Protein AF-A0A1D6G321-F1 (afdb_monomer)

Secondary structure (DSSP, 8-state):
-------HHHHHHHH--TT--GGGEEEEE-TTT--EEEEEE--PPP---S------------------------PPPTTS-PPPPTT---------SS--SS-S---------S-HHHHHHTTSS-----

Organism: Zea mays (NCBI:txid4577)

Structure (mmCIF, N/CA/C/O backbone):
data_AF-A0A1D6G321-F1
#
_entry.id   AF-A0A1D6G321-F1
#
loop_
_atom_site.group_PDB
_atom_site.id
_atom_site.type_symbol
_atom_site.label_atom_id
_atom_site.label_alt_id
_atom_site.label_comp_id
_atom_site.label_asym_id
_atom_site.label_entity_id
_atom_site.label_seq_id
_atom_site.pdbx_PDB_ins_code
_atom_site.Cartn_x
_atom_site.Cartn_y
_atom_site.Cartn_z
_atom_site.occupancy
_atom_site.B_iso_or_equiv
_atom_site.auth_seq_id
_atom_site.auth_comp_id
_atom_site.auth_asym_id
_atom_site.auth_atom_id
_atom_site.pdbx_PDB_model_num
ATOM 1 N N . MET A 1 1 ? -2.437 8.836 -14.001 1.00 83.31 1 MET A N 1
ATOM 2 C CA . MET A 1 1 ? -2.057 8.827 -12.565 1.00 83.31 1 MET A CA 1
ATOM 3 C C . MET A 1 1 ? -2.303 7.428 -12.009 1.00 83.31 1 MET A C 1
ATOM 5 O O . MET A 1 1 ? -3.360 6.879 -12.287 1.00 83.31 1 MET A O 1
ATOM 9 N N . PHE A 1 2 ? -1.354 6.841 -11.273 1.00 92.88 2 PHE A N 1
ATOM 10 C CA . PHE A 1 2 ? -1.456 5.461 -10.770 1.00 92.88 2 PHE A CA 1
ATOM 11 C C . PHE A 1 2 ? -1.866 5.426 -9.296 1.00 92.88 2 PHE A C 1
ATOM 13 O O . PHE A 1 2 ? -1.463 6.285 -8.514 1.00 92.88 2 PHE A O 1
ATOM 20 N N . ARG A 1 3 ? -2.670 4.428 -8.916 1.00 92.75 3 ARG A N 1
ATOM 21 C CA . ARG A 1 3 ? -3.115 4.184 -7.536 1.00 92.75 3 ARG A CA 1
ATOM 22 C C . ARG A 1 3 ? -3.012 2.695 -7.231 1.00 92.75 3 ARG A C 1
ATOM 24 O O . ARG A 1 3 ? -3.325 1.874 -8.089 1.00 92.75 3 ARG A O 1
ATOM 31 N N . PHE A 1 4 ? -2.602 2.351 -6.013 1.00 93.00 4 PHE A N 1
ATOM 32 C CA . PHE A 1 4 ? -2.615 0.960 -5.566 1.00 93.00 4 PHE A CA 1
ATOM 33 C C . PHE A 1 4 ? -4.050 0.432 -5.522 1.00 93.00 4 PHE A C 1
ATOM 35 O O . PHE A 1 4 ? -4.933 1.073 -4.953 1.00 93.00 4 PHE A O 1
ATOM 42 N N . ASN A 1 5 ? -4.260 -0.744 -6.111 1.00 94.62 5 ASN A N 1
ATOM 43 C CA . ASN A 1 5 ? -5.538 -1.445 -6.120 1.00 94.62 5 ASN A CA 1
ATOM 44 C C . ASN A 1 5 ? -5.353 -2.828 -5.481 1.00 94.62 5 ASN A C 1
ATOM 46 O O . ASN A 1 5 ? -5.090 -3.814 -6.169 1.00 94.62 5 ASN A O 1
ATOM 50 N N . TYR A 1 6 ? -5.398 -2.880 -4.149 1.00 94.25 6 TYR A N 1
ATOM 51 C CA . TYR A 1 6 ? -5.224 -4.129 -3.409 1.00 94.25 6 TYR A CA 1
ATOM 52 C C . TYR A 1 6 ? -6.475 -5.003 -3.516 1.00 94.25 6 TYR A C 1
ATOM 54 O O . TYR A 1 6 ? -7.579 -4.558 -3.204 1.00 94.25 6 TYR A O 1
ATOM 62 N N . SER A 1 7 ? -6.306 -6.270 -3.900 1.00 95.88 7 SER A N 1
ATOM 63 C CA . SER A 1 7 ? -7.424 -7.214 -3.946 1.00 95.88 7 SER A CA 1
ATOM 64 C C . SER A 1 7 ? -7.851 -7.653 -2.534 1.00 95.88 7 SER A C 1
ATOM 66 O O . SER A 1 7 ? -7.016 -7.727 -1.625 1.00 95.88 7 SER A O 1
ATOM 68 N N . PRO A 1 8 ? -9.125 -8.036 -2.320 1.00 94.44 8 PRO A N 1
ATOM 69 C CA . PRO A 1 8 ? -9.576 -8.565 -1.029 1.00 94.44 8 PRO A CA 1
ATOM 70 C C . PRO A 1 8 ? -8.831 -9.833 -0.586 1.00 94.44 8 PRO A C 1
ATOM 72 O O . PRO A 1 8 ? -8.695 -10.096 0.608 1.00 94.44 8 PRO A O 1
ATOM 75 N N . ALA A 1 9 ? -8.358 -10.649 -1.532 1.00 95.38 9 ALA A N 1
ATOM 76 C CA . ALA A 1 9 ? -7.529 -11.815 -1.231 1.00 95.38 9 ALA A CA 1
ATOM 77 C C . ALA A 1 9 ? -6.146 -11.395 -0.711 1.00 95.38 9 ALA A C 1
ATOM 79 O O . ALA A 1 9 ? -5.728 -11.867 0.344 1.00 95.38 9 ALA A O 1
ATOM 80 N N . PHE A 1 10 ? -5.492 -10.444 -1.388 1.00 94.75 10 PHE A N 1
ATOM 81 C CA . PHE A 1 10 ? -4.199 -9.910 -0.967 1.00 94.75 10 PHE A CA 1
ATOM 82 C C . PHE A 1 10 ? -4.274 -9.254 0.415 1.00 94.75 10 PHE A C 1
ATOM 84 O O . PHE A 1 10 ? -3.442 -9.538 1.270 1.00 94.75 10 PHE A O 1
ATOM 91 N N . LEU A 1 11 ? -5.302 -8.437 0.676 1.00 94.00 11 LEU A N 1
ATOM 92 C CA . LEU A 1 11 ? -5.489 -7.808 1.989 1.00 94.00 11 LEU A CA 1
ATOM 93 C C . LEU A 1 11 ? -5.715 -8.842 3.096 1.00 94.00 11 LEU A C 1
ATOM 95 O O . LEU A 1 11 ? -5.177 -8.696 4.188 1.00 94.00 11 LEU A O 1
ATOM 99 N N . ARG A 1 12 ? -6.479 -9.910 2.836 1.00 92.06 12 ARG A N 1
ATOM 100 C CA . ARG A 1 12 ? -6.648 -10.992 3.818 1.00 92.06 12 ARG A CA 1
ATOM 101 C C . ARG A 1 12 ? -5.325 -11.683 4.129 1.00 92.06 12 ARG A C 1
ATOM 103 O O . ARG A 1 12 ? -5.060 -11.919 5.299 1.00 92.06 12 ARG A O 1
ATOM 110 N N . TRP A 1 13 ? -4.518 -11.962 3.111 1.00 92.75 13 TRP A N 1
ATOM 111 C CA . TRP A 1 13 ? -3.201 -12.571 3.275 1.00 92.75 13 TRP A CA 1
ATOM 112 C C . TRP A 1 13 ? -2.232 -11.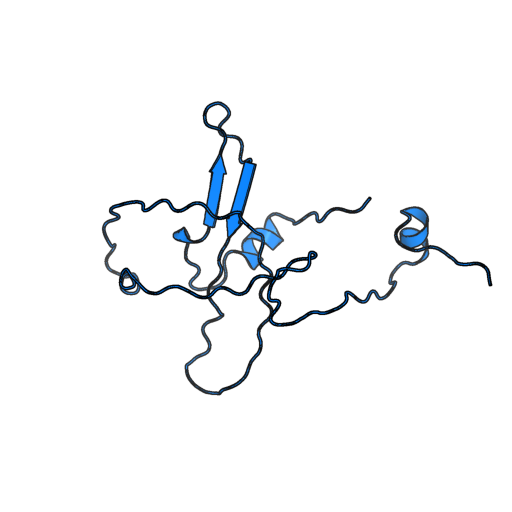657 4.043 1.00 92.75 13 TRP A C 1
ATOM 114 O O . TRP A 1 13 ? -1.667 -12.076 5.048 1.00 92.75 13 TRP A O 1
ATOM 124 N N . ALA A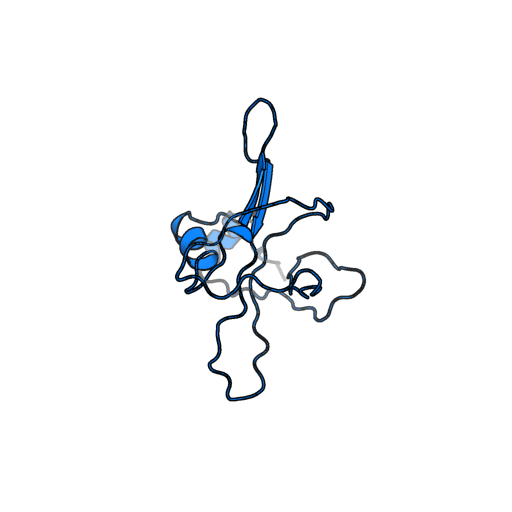 1 14 ? -2.104 -10.391 3.638 1.00 90.62 14 ALA A N 1
ATOM 125 C CA . ALA A 1 14 ? -1.154 -9.452 4.235 1.00 90.62 14 ALA A CA 1
ATOM 126 C C . ALA A 1 14 ? -1.507 -9.067 5.684 1.00 90.62 14 ALA A C 1
ATOM 128 O O . ALA A 1 14 ? -0.616 -8.863 6.503 1.00 90.62 14 ALA A O 1
ATOM 129 N N . LEU A 1 15 ? -2.801 -8.954 6.009 1.00 91.25 15 LEU A N 1
ATOM 130 C CA . LEU A 1 15 ? -3.263 -8.447 7.309 1.00 91.25 15 LEU A CA 1
ATOM 131 C C . LEU A 1 15 ? -3.528 -9.535 8.354 1.00 91.25 15 LEU A C 1
ATOM 133 O O . LEU A 1 15 ? -3.767 -9.207 9.518 1.00 91.25 15 LEU A O 1
ATOM 137 N N . LYS A 1 16 ? -3.548 -10.810 7.951 1.00 91.25 16 LYS A N 1
ATOM 138 C CA . LYS A 1 16 ? -3.893 -11.938 8.826 1.00 91.25 16 LYS A CA 1
ATOM 139 C C . LYS A 1 16 ? -2.857 -13.067 8.750 1.00 91.25 16 LYS A C 1
ATOM 141 O O . LYS A 1 16 ? -3.221 -14.187 8.386 1.00 91.25 16 LYS A O 1
ATOM 146 N N . PRO A 1 17 ? -1.580 -12.815 9.088 1.00 88.56 17 PRO A N 1
ATOM 147 C CA . PRO A 1 17 ? -0.651 -13.919 9.302 1.00 88.56 17 PRO A CA 1
ATOM 148 C C . PRO A 1 17 ? -1.069 -14.769 10.516 1.00 88.56 17 PRO A C 1
ATOM 150 O O . PRO A 1 17 ? -1.935 -14.355 11.299 1.00 88.56 17 PRO A O 1
ATOM 153 N N . PRO A 1 18 ? -0.448 -15.946 10.709 1.00 85.62 18 PRO A N 1
ATOM 154 C CA . PRO A 1 18 ? -0.620 -16.729 11.927 1.00 85.62 18 PRO A CA 1
ATOM 155 C C . PRO A 1 18 ? -0.406 -15.859 13.172 1.00 85.62 18 PRO A C 1
ATOM 157 O O . PRO A 1 18 ? 0.517 -15.046 13.216 1.00 85.62 18 PRO A O 1
ATOM 160 N N . SER A 1 19 ? -1.283 -16.004 14.165 1.00 82.81 19 SER A N 1
ATOM 161 C CA . SER A 1 19 ? -1.221 -15.252 15.429 1.00 82.81 19 SER A CA 1
ATOM 162 C C . SER A 1 19 ? -1.383 -13.726 15.300 1.00 82.81 19 SER A C 1
ATOM 164 O O . SER A 1 19 ? -0.887 -12.976 16.141 1.00 82.81 19 SER A O 1
ATOM 166 N N . PHE A 1 20 ? -2.092 -13.232 14.275 1.00 82.81 20 PHE A N 1
ATOM 167 C CA . PHE A 1 20 ? -2.430 -11.806 14.191 1.00 82.81 20 PHE A CA 1
ATOM 168 C C . PHE A 1 20 ? -3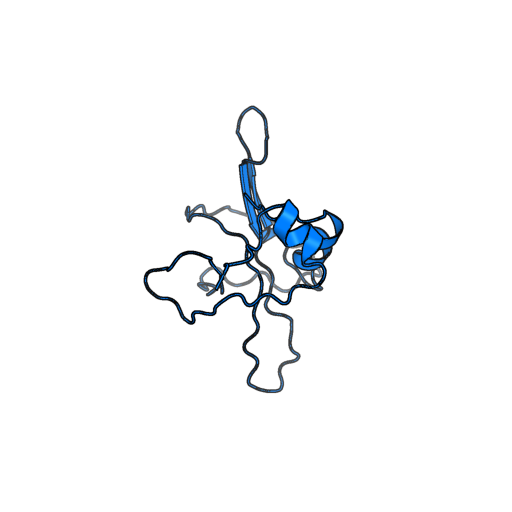.402 -11.370 15.300 1.00 82.81 20 PHE A C 1
ATOM 170 O O . PHE A 1 20 ? -4.305 -12.105 15.703 1.00 82.81 20 PHE A O 1
ATOM 177 N N . PHE A 1 21 ? -3.273 -10.119 15.742 1.00 85.12 21 PHE A N 1
ATOM 178 C CA . PHE A 1 21 ? -4.174 -9.522 16.726 1.00 85.12 21 PHE A CA 1
ATOM 179 C C . PHE A 1 21 ? -5.259 -8.705 16.023 1.00 85.12 21 PHE A C 1
ATOM 181 O O . PHE A 1 21 ? -4.979 -7.660 15.442 1.00 85.12 21 PHE A O 1
ATOM 188 N N . ARG A 1 22 ? -6.527 -9.130 16.114 1.00 85.69 22 ARG A N 1
ATOM 189 C CA . ARG A 1 22 ? -7.660 -8.386 15.522 1.00 85.69 22 ARG A CA 1
ATOM 190 C C . ARG A 1 22 ? -7.795 -6.965 16.080 1.00 85.69 22 ARG A C 1
ATOM 192 O O . ARG A 1 22 ? -8.209 -6.069 15.356 1.00 85.69 22 ARG A O 1
ATOM 199 N N . ALA A 1 23 ? -7.410 -6.758 17.340 1.00 87.94 23 ALA A N 1
ATOM 200 C CA . ALA A 1 23 ? -7.408 -5.443 17.981 1.00 87.94 23 ALA A CA 1
ATOM 201 C C . ALA A 1 23 ? -6.455 -4.436 17.306 1.00 87.94 23 ALA A C 1
ATOM 203 O O . ALA A 1 23 ? -6.623 -3.234 17.470 1.00 87.94 23 ALA A O 1
ATOM 204 N N . TRP A 1 24 ? -5.472 -4.905 16.528 1.00 88.94 24 TRP A N 1
ATOM 205 C CA . TRP A 1 24 ? -4.531 -4.047 15.801 1.00 88.94 24 TRP A CA 1
ATOM 206 C C . TRP A 1 24 ? -5.070 -3.578 14.443 1.00 88.94 24 TRP A C 1
ATOM 208 O O . TRP A 1 24 ? -4.379 -2.870 13.713 1.00 88.94 24 TRP A O 1
ATOM 218 N N . HIS A 1 25 ? -6.295 -3.965 14.081 1.00 92.38 25 HIS A N 1
ATOM 219 C CA . HIS A 1 25 ? -6.998 -3.465 12.902 1.00 92.38 25 HIS A CA 1
ATOM 220 C C . HIS A 1 25 ? -7.964 -2.363 13.336 1.00 92.38 25 HIS A C 1
ATOM 222 O O . HIS A 1 25 ? -9.034 -2.640 13.879 1.00 92.38 25 HIS A O 1
ATOM 228 N N . ILE A 1 26 ? -7.594 -1.106 13.092 1.00 92.88 26 ILE A N 1
ATOM 229 C CA . ILE A 1 26 ? -8.338 0.066 13.562 1.00 92.88 26 ILE A CA 1
ATOM 230 C C . ILE A 1 26 ? -8.897 0.797 12.344 1.00 92.88 26 ILE A C 1
ATOM 232 O O . ILE A 1 26 ? -8.159 1.275 11.484 1.00 92.88 26 ILE A O 1
ATOM 236 N N . GLY A 1 27 ? -10.224 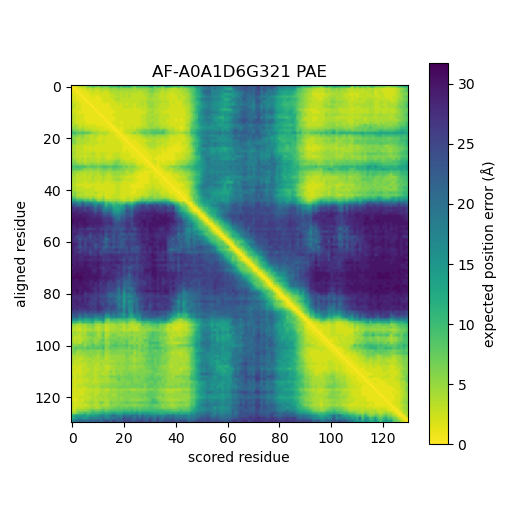0.877 12.272 1.00 94.12 27 GLY A N 1
ATOM 237 C CA . GLY A 1 27 ? -10.945 1.580 11.214 1.00 94.12 27 GLY A CA 1
ATOM 238 C C . GLY A 1 27 ? -11.776 2.729 11.771 1.00 94.12 27 GLY A C 1
ATOM 239 O O . GLY A 1 27 ? -12.540 2.536 12.715 1.00 94.12 27 GLY A O 1
ATOM 240 N N . VAL A 1 28 ? -11.679 3.902 11.148 1.00 95.25 28 VAL A N 1
ATOM 241 C CA . VAL A 1 28 ? -12.496 5.079 11.473 1.00 95.25 28 VAL A CA 1
ATOM 242 C C . VAL A 1 28 ? -13.688 5.125 10.525 1.00 95.25 28 VAL A C 1
ATOM 244 O O . VAL A 1 28 ? -13.517 5.065 9.304 1.00 95.25 28 VAL A O 1
ATOM 247 N N . ARG A 1 29 ? -14.902 5.229 11.074 1.00 96.56 29 ARG A N 1
ATOM 248 C CA . ARG A 1 29 ? -16.152 5.325 10.305 1.00 96.56 29 ARG A CA 1
ATOM 249 C C . ARG A 1 29 ? -16.846 6.659 10.554 1.00 96.56 29 ARG A C 1
ATOM 251 O O . ARG A 1 29 ? -16.848 7.148 11.679 1.00 96.56 29 ARG A O 1
ATOM 258 N N . ALA A 1 30 ? -17.481 7.210 9.523 1.00 96.50 30 ALA A N 1
ATOM 259 C CA . ALA A 1 30 ? -18.344 8.380 9.653 1.00 96.50 30 ALA A CA 1
ATOM 260 C C . ALA A 1 30 ? -19.527 8.082 10.596 1.00 96.50 30 ALA A C 1
ATOM 262 O O . ALA A 1 30 ? -20.102 6.991 10.551 1.00 96.50 30 ALA A O 1
ATOM 263 N N . LYS A 1 31 ? -19.891 9.044 11.456 1.00 94.00 31 LYS A N 1
ATOM 264 C CA . LYS A 1 31 ? -20.893 8.847 12.522 1.00 94.00 31 LYS A CA 1
ATOM 265 C C . LYS A 1 31 ? -22.264 8.454 11.967 1.00 94.00 31 LYS A C 1
ATOM 267 O O . LYS A 1 31 ? -22.854 7.488 12.456 1.00 94.00 31 LYS A O 1
ATOM 272 N N . GLU A 1 32 ? -22.713 9.181 10.949 1.00 95.12 32 GLU A N 1
ATOM 273 C CA . GLU A 1 32 ? -24.038 9.051 10.334 1.00 95.12 32 GLU A CA 1
ATOM 274 C C . GLU A 1 32 ? -24.065 7.934 9.287 1.00 95.12 32 GLU A C 1
ATOM 276 O O . GLU A 1 32 ? -24.732 6.925 9.481 1.00 95.12 32 GLU A O 1
ATOM 281 N N . SER A 1 33 ? -23.264 8.048 8.222 1.00 95.50 33 SER A N 1
ATOM 282 C CA . SER A 1 33 ? -23.286 7.092 7.100 1.00 95.50 33 SER A CA 1
ATOM 283 C C . SER A 1 33 ? -22.615 5.746 7.385 1.00 95.50 33 SER A C 1
ATOM 285 O O . SER A 1 33 ? -22.676 4.843 6.554 1.00 95.50 33 SER A O 1
ATOM 287 N N . LYS A 1 34 ? -21.896 5.614 8.510 1.00 94.44 34 LYS A N 1
ATOM 288 C CA . LYS A 1 34 ? -21.052 4.451 8.853 1.00 94.44 34 LYS A CA 1
ATOM 289 C C . LYS A 1 34 ? -19.994 4.093 7.798 1.00 94.44 34 LYS A C 1
ATOM 291 O O . LYS A 1 34 ? -19.350 3.050 7.910 1.00 94.44 34 LYS A O 1
ATOM 296 N N . LYS A 1 35 ? -19.745 4.956 6.808 1.00 96.31 35 LYS A N 1
ATOM 297 C CA . LYS A 1 35 ? -18.728 4.746 5.771 1.00 96.31 35 LYS A CA 1
ATOM 298 C C . LYS A 1 35 ? -17.329 4.727 6.390 1.00 96.31 35 LYS A C 1
ATOM 300 O O . LYS A 1 35 ? -17.007 5.597 7.196 1.00 96.31 35 LYS A O 1
ATOM 305 N N . LEU A 1 36 ? -16.496 3.759 6.007 1.00 94.06 36 LEU A N 1
ATOM 306 C CA . LEU A 1 36 ? -15.089 3.696 6.417 1.00 94.06 36 LEU A CA 1
ATOM 307 C C . LEU A 1 36 ? -14.296 4.814 5.724 1.00 94.06 36 LEU A C 1
ATOM 309 O O . LEU A 1 36 ? -14.288 4.891 4.496 1.00 94.06 36 LEU A O 1
ATOM 313 N N . VAL A 1 37 ? -13.645 5.670 6.512 1.00 95.44 37 VAL A N 1
ATOM 314 C CA . VAL A 1 37 ? -12.899 6.843 6.019 1.00 95.44 37 VAL A CA 1
ATOM 315 C C . VAL A 1 37 ? -11.389 6.719 6.213 1.00 95.44 37 VAL A C 1
ATOM 317 O O . VAL A 1 37 ? -10.632 7.292 5.436 1.00 95.44 37 VAL A O 1
ATOM 320 N N . ALA A 1 38 ? -10.940 5.944 7.202 1.00 92.62 38 ALA A N 1
ATOM 321 C CA . ALA A 1 38 ? -9.525 5.668 7.432 1.00 92.62 38 ALA A CA 1
ATOM 322 C C . ALA A 1 38 ? -9.330 4.272 8.029 1.00 92.62 38 ALA A C 1
ATOM 324 O O . ALA A 1 38 ? -10.230 3.734 8.678 1.00 92.62 38 ALA A O 1
ATOM 325 N N . PHE A 1 39 ? -8.151 3.692 7.810 1.00 94.44 39 PHE A N 1
ATOM 326 C CA . PHE A 1 39 ? -7.798 2.367 8.306 1.00 94.44 39 PHE A CA 1
ATOM 327 C C . PHE A 1 39 ? -6.283 2.241 8.514 1.00 94.44 39 PHE A C 1
ATOM 329 O O . PHE A 1 39 ? -5.537 2.447 7.558 1.00 94.44 39 PHE A O 1
ATOM 336 N N . ILE A 1 40 ? -5.865 1.847 9.724 1.00 93.00 40 ILE A N 1
ATOM 337 C CA . ILE A 1 40 ? -4.538 1.278 10.015 1.00 93.00 40 ILE A CA 1
ATOM 338 C C . ILE A 1 40 ? -4.692 -0.206 10.328 1.00 93.00 40 ILE A C 1
ATOM 340 O O . ILE A 1 40 ? -5.634 -0.642 10.994 1.00 93.00 40 ILE A O 1
ATOM 344 N N . SER A 1 41 ? -3.679 -0.968 9.947 1.00 91.56 41 SER A N 1
ATOM 345 C CA . SER A 1 41 ? -3.420 -2.289 10.500 1.00 91.56 41 SER A CA 1
ATOM 346 C C . SER A 1 41 ? -2.010 -2.384 11.078 1.00 91.56 41 SER A C 1
ATOM 348 O O . SER A 1 41 ? -1.052 -1.988 10.417 1.00 91.56 41 SER A O 1
ATOM 350 N N . GLY A 1 42 ? -1.884 -2.988 12.256 1.00 88.75 42 GLY A N 1
ATOM 351 C CA . GLY A 1 42 ? -0.633 -3.555 12.750 1.00 88.75 42 GLY A CA 1
ATOM 352 C C . GLY A 1 42 ? -0.582 -5.060 12.496 1.00 88.75 42 GLY A C 1
ATOM 353 O O . GLY A 1 42 ? -1.601 -5.751 12.571 1.00 88.75 42 GLY A O 1
ATOM 354 N N . VAL A 1 43 ? 0.613 -5.571 12.225 1.00 86.69 43 VAL A N 1
ATOM 355 C CA . VAL A 1 43 ? 0.889 -7.000 12.077 1.00 86.69 43 VAL A CA 1
ATOM 356 C C . VAL A 1 43 ? 2.051 -7.338 13.013 1.00 86.69 43 VAL A C 1
ATOM 358 O O . VAL A 1 43 ? 2.991 -6.547 13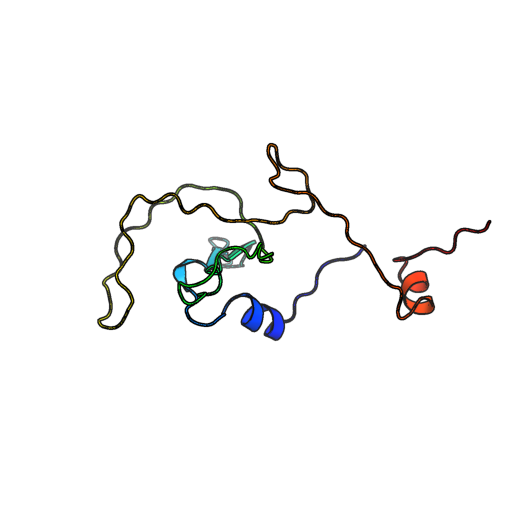.096 1.00 86.69 43 VAL A O 1
ATOM 361 N N . PRO A 1 44 ? 1.995 -8.441 13.786 1.00 81.88 44 PRO A N 1
ATOM 362 C CA . PRO A 1 44 ? 3.122 -8.804 14.631 1.00 81.88 44 PRO A CA 1
ATOM 363 C C . PRO A 1 44 ? 4.365 -9.076 13.773 1.00 81.88 44 PRO A C 1
ATOM 365 O O . PRO A 1 44 ? 4.243 -9.625 12.667 1.00 81.88 44 PRO A O 1
ATOM 368 N N . PRO A 1 45 ? 5.569 -8.736 14.270 1.00 72.94 45 PRO A N 1
ATOM 369 C CA . PRO A 1 45 ? 6.779 -9.266 13.669 1.00 72.94 45 PRO A CA 1
ATOM 370 C C . PRO A 1 45 ? 6.635 -10.786 13.656 1.00 72.94 45 PRO A C 1
ATOM 372 O O . PRO A 1 45 ? 6.198 -11.378 14.645 1.00 72.94 45 PRO A O 1
ATOM 375 N N . ALA A 1 46 ? 6.906 -11.400 12.503 1.00 65.31 46 ALA A N 1
ATOM 376 C CA . ALA A 1 46 ? 6.757 -12.839 12.351 1.00 65.31 46 ALA A CA 1
ATOM 377 C C . ALA A 1 46 ? 7.473 -13.530 13.515 1.00 65.31 46 ALA A C 1
ATOM 379 O O . ALA A 1 46 ? 8.636 -13.216 13.774 1.00 65.31 46 ALA A O 1
ATOM 380 N N . SER A 1 47 ? 6.759 -14.420 14.208 1.00 50.09 47 SER A N 1
ATOM 381 C CA . SER A 1 47 ? 7.275 -15.230 15.306 1.00 50.09 47 SER A CA 1
ATOM 382 C C . SER A 1 47 ? 8.458 -16.045 14.793 1.00 50.09 47 SER A C 1
ATOM 384 O O . SER A 1 47 ? 8.293 -17.142 14.263 1.00 50.09 47 SER A O 1
ATOM 386 N N . ALA A 1 48 ? 9.657 -15.481 14.876 1.00 39.62 48 ALA A N 1
ATOM 387 C CA . ALA A 1 48 ? 10.855 -16.282 14.822 1.00 39.62 48 ALA A CA 1
ATOM 388 C C . ALA A 1 48 ? 10.837 -17.132 16.102 1.00 39.62 48 ALA A C 1
ATOM 390 O O . ALA A 1 48 ? 10.622 -16.563 17.179 1.00 39.62 48 ALA A O 1
ATOM 391 N N . PRO A 1 49 ? 11.022 -18.463 16.035 1.00 35.88 49 PRO A N 1
ATOM 392 C CA . PRO A 1 49 ? 11.477 -19.181 17.217 1.00 35.88 49 PRO A CA 1
ATOM 393 C C . PRO A 1 49 ? 12.717 -18.443 17.734 1.00 35.88 49 PRO A C 1
ATOM 395 O O . PRO A 1 49 ? 13.535 -17.982 16.937 1.00 35.88 49 PRO A O 1
ATOM 398 N N . ALA A 1 50 ? 12.797 -18.243 19.049 1.00 37.53 50 ALA A N 1
ATOM 399 C CA . ALA A 1 50 ? 13.858 -17.494 19.707 1.00 37.53 50 ALA A CA 1
ATOM 400 C C . ALA A 1 50 ? 15.204 -18.216 19.561 1.00 37.53 50 ALA A C 1
ATOM 402 O O . ALA A 1 50 ? 15.698 -18.843 20.490 1.00 37.53 50 ALA A O 1
ATOM 403 N N . THR A 1 51 ? 15.797 -18.191 18.374 1.00 32.78 51 THR A N 1
ATOM 404 C CA . THR A 1 51 ? 17.189 -18.548 18.149 1.00 32.78 51 THR A CA 1
ATOM 405 C C . THR A 1 51 ? 17.622 -17.936 16.824 1.00 32.78 51 THR A C 1
ATOM 407 O O . THR A 1 51 ? 17.019 -18.178 15.785 1.00 32.78 51 THR A O 1
ATOM 410 N N . THR A 1 52 ? 18.703 -17.168 16.894 1.00 29.77 52 THR A N 1
ATOM 411 C CA . THR A 1 52 ? 19.450 -16.506 15.814 1.00 29.77 52 THR A CA 1
ATOM 412 C C . THR A 1 52 ? 19.048 -15.065 15.472 1.00 29.77 52 THR A C 1
ATOM 414 O O . THR A 1 52 ? 18.028 -14.744 14.871 1.00 29.77 52 THR A O 1
ATOM 417 N N . SER A 1 53 ? 19.948 -14.203 15.947 1.00 42.59 53 SER A N 1
ATOM 418 C CA . SER A 1 53 ? 20.198 -12.808 15.614 1.00 42.59 53 SER A CA 1
ATOM 419 C C . SER A 1 53 ? 20.145 -12.517 14.108 1.00 42.59 53 SER A C 1
ATOM 421 O O . SER A 1 53 ? 20.571 -13.322 13.285 1.00 42.59 53 SER A O 1
ATOM 423 N N . SER A 1 54 ? 19.718 -11.295 13.788 1.00 49.28 54 SER A N 1
ATOM 424 C CA . SER A 1 54 ? 19.742 -10.643 12.473 1.00 49.28 54 SER A CA 1
ATOM 425 C C . SER A 1 54 ? 18.711 -11.129 11.446 1.00 49.28 54 SER A C 1
ATOM 427 O O . SER A 1 54 ? 18.920 -12.047 10.664 1.00 49.28 54 SER A O 1
ATOM 429 N N . ALA A 1 55 ? 17.596 -10.406 11.370 1.00 38.62 55 ALA A N 1
ATOM 430 C CA . ALA A 1 55 ? 16.904 -10.221 10.102 1.00 38.62 55 ALA A CA 1
ATOM 431 C C . ALA A 1 55 ? 16.124 -8.907 10.146 1.00 38.62 55 ALA A C 1
ATOM 433 O O . ALA A 1 55 ? 15.040 -8.823 10.723 1.00 38.62 55 ALA A O 1
ATOM 434 N N . CYS A 1 56 ? 16.699 -7.884 9.517 1.00 35.75 56 CYS A N 1
ATOM 435 C CA . CYS A 1 56 ? 15.961 -6.737 9.009 1.00 35.75 56 CYS A CA 1
ATOM 436 C C . CYS A 1 56 ? 14.751 -7.276 8.219 1.00 35.75 56 CYS A C 1
ATOM 438 O O . CYS A 1 56 ? 14.932 -8.010 7.248 1.00 35.75 56 CYS A O 1
ATOM 440 N N . ARG A 1 57 ? 13.522 -7.019 8.682 1.00 39.88 57 ARG A N 1
ATOM 441 C CA . ARG A 1 57 ? 12.295 -7.506 8.033 1.00 39.88 57 ARG A CA 1
ATOM 442 C C . ARG A 1 57 ? 11.413 -6.324 7.661 1.00 39.88 57 ARG A C 1
ATOM 444 O O . ARG A 1 57 ? 10.754 -5.735 8.513 1.00 39.88 57 ARG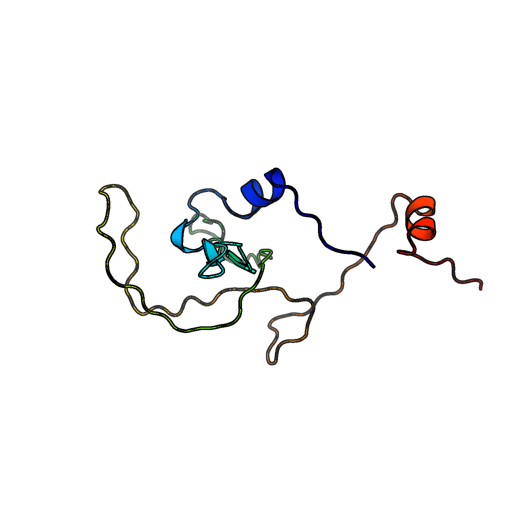 A O 1
ATOM 451 N N . ASP A 1 58 ? 11.391 -6.019 6.369 1.00 37.38 58 ASP A N 1
ATOM 452 C CA . ASP A 1 58 ? 10.458 -5.081 5.756 1.00 37.38 58 ASP A CA 1
ATOM 453 C C . ASP A 1 58 ? 9.017 -5.608 5.879 1.00 37.38 58 ASP A C 1
ATOM 455 O O . ASP A 1 58 ? 8.629 -6.560 5.200 1.00 37.38 58 ASP A O 1
ATOM 459 N N . GLN A 1 59 ? 8.202 -4.994 6.744 1.00 42.31 59 GLN A N 1
ATOM 460 C CA . GLN A 1 59 ? 6.747 -5.184 6.752 1.00 42.31 59 GLN A CA 1
ATOM 461 C C . GLN A 1 59 ? 6.031 -3.934 6.226 1.00 42.31 59 GLN A C 1
ATOM 463 O O . GLN A 1 59 ? 6.116 -2.847 6.789 1.00 42.31 59 GLN A O 1
ATOM 468 N N . LEU A 1 60 ? 5.277 -4.138 5.144 1.00 38.88 60 LEU A N 1
ATOM 469 C CA . LEU A 1 60 ? 4.367 -3.189 4.506 1.00 38.88 60 LEU A CA 1
ATOM 470 C C . LEU A 1 60 ? 3.324 -2.663 5.513 1.00 38.88 60 LEU A C 1
ATOM 472 O O . LEU A 1 60 ? 2.438 -3.411 5.922 1.00 38.88 60 LEU A O 1
ATOM 476 N N . SER A 1 61 ? 3.387 -1.376 5.872 1.00 43.81 61 SER A N 1
ATOM 477 C CA . SER A 1 61 ? 2.434 -0.752 6.806 1.00 43.81 61 SER A CA 1
ATOM 478 C C . SER A 1 61 ? 1.618 0.377 6.160 1.00 43.81 61 SER A C 1
ATOM 480 O O . SER A 1 61 ? 2.152 1.395 5.712 1.00 43.81 61 SER A O 1
ATOM 482 N N . LEU A 1 62 ? 0.292 0.194 6.119 1.00 34.38 62 LEU A N 1
ATOM 483 C CA . LEU A 1 62 ? -0.701 1.221 5.780 1.00 34.38 62 LEU A CA 1
ATOM 484 C C . LEU A 1 62 ? -1.030 2.053 7.039 1.00 34.38 62 LEU A C 1
ATOM 486 O O . LEU A 1 62 ? -1.223 1.505 8.119 1.00 34.38 62 LEU A O 1
ATOM 490 N N . ARG A 1 63 ? -1.048 3.389 6.899 1.00 36.09 63 ARG A N 1
ATOM 491 C CA . ARG A 1 63 ? -1.016 4.378 8.004 1.00 36.09 63 ARG A CA 1
ATOM 492 C C . ARG A 1 63 ? -2.249 4.416 8.930 1.00 36.09 63 ARG A C 1
ATOM 494 O O . ARG A 1 63 ? -3.353 4.159 8.478 1.00 36.09 63 ARG A O 1
ATOM 501 N N . PRO A 1 64 ? -2.083 5.115 10.072 1.00 45.44 64 PRO A N 1
ATOM 502 C CA . PRO A 1 64 ? -2.817 6.338 10.417 1.00 45.44 64 PRO A CA 1
ATOM 503 C C . PRO A 1 64 ? -2.195 7.522 11.205 1.00 45.44 64 PRO A C 1
ATOM 505 O O . PRO A 1 64 ? -1.082 7.449 11.746 1.00 45.44 64 PRO A O 1
ATOM 508 N N . GLN A 1 65 ? -2.896 8.650 11.169 1.00 34.69 65 GLN A N 1
ATOM 509 C CA . GLN A 1 65 ? -2.609 9.774 12.051 1.00 34.69 65 GLN A CA 1
ATOM 510 C C . GLN A 1 65 ? -2.834 9.379 13.511 1.00 34.69 65 GLN A C 1
ATOM 512 O O . GLN A 1 65 ? -3.733 8.595 13.816 1.00 34.69 65 GLN A O 1
ATOM 517 N N . GLU A 1 66 ? -2.014 9.948 14.384 1.00 34.12 66 GLU A N 1
ATOM 518 C CA . GLU A 1 66 ? -2.131 9.828 15.830 1.00 34.12 66 GLU A CA 1
ATOM 519 C C . GLU A 1 66 ? -3.440 10.446 16.337 1.00 34.12 66 GLU A C 1
ATOM 521 O O . GLU A 1 66 ? -3.811 11.553 15.950 1.00 34.12 66 GLU A O 1
ATOM 526 N N . ALA A 1 67 ? -4.113 9.733 17.238 1.00 33.84 67 ALA A N 1
ATOM 527 C CA . ALA A 1 67 ? -5.012 10.306 18.231 1.00 33.84 67 ALA A CA 1
ATOM 528 C C . ALA A 1 67 ? -4.976 9.403 19.481 1.00 33.84 67 ALA A C 1
ATOM 530 O O . ALA A 1 67 ? -5.150 8.187 19.346 1.00 33.84 67 ALA A O 1
ATOM 531 N N . PRO A 1 68 ? -4.740 9.949 20.687 1.00 39.50 68 PRO A N 1
ATOM 532 C CA . PRO A 1 68 ? -4.703 9.171 21.916 1.00 39.50 68 PRO A CA 1
ATOM 533 C C . PRO A 1 68 ? -6.135 8.929 22.400 1.00 39.50 68 PRO A C 1
ATOM 535 O O . PRO A 1 68 ? -6.822 9.864 22.799 1.00 39.50 68 PRO A O 1
ATOM 538 N N . ILE A 1 69 ? -6.611 7.683 22.363 1.00 35.47 69 ILE A N 1
ATOM 539 C CA . ILE A 1 69 ? -7.883 7.310 22.998 1.00 35.47 69 ILE A CA 1
ATOM 540 C C . ILE A 1 69 ? -7.687 5.973 23.713 1.00 35.47 69 ILE A C 1
ATOM 542 O O . ILE A 1 69 ? -7.593 4.918 23.087 1.00 35.47 69 ILE A O 1
ATOM 546 N N . GLN A 1 70 ? -7.608 6.031 25.043 1.00 31.56 70 GLN A N 1
ATOM 547 C CA . GLN A 1 70 ? -7.690 4.864 25.917 1.00 31.56 70 GLN A CA 1
ATOM 548 C C . GLN A 1 70 ? -9.119 4.299 25.855 1.00 31.56 70 GLN A C 1
ATOM 550 O O . GLN A 1 70 ? -10.081 5.030 26.080 1.00 31.56 70 GLN A O 1
ATOM 555 N N . ALA A 1 71 ? -9.270 3.007 25.552 1.00 33.78 71 ALA A N 1
ATOM 556 C CA . ALA A 1 71 ? -10.550 2.298 25.624 1.00 33.78 71 ALA A CA 1
ATOM 557 C C . ALA A 1 71 ? -10.511 1.279 26.781 1.00 33.78 71 ALA A C 1
ATOM 559 O O . ALA A 1 71 ? -9.564 0.490 26.841 1.00 33.78 71 ALA A O 1
ATOM 560 N N . PRO A 1 72 ? -11.497 1.268 27.700 1.00 36.75 72 PRO A N 1
ATOM 561 C CA . PRO A 1 72 ? -11.490 0.377 28.853 1.00 36.75 72 PRO A CA 1
ATOM 562 C C . PRO A 1 72 ? -12.162 -0.975 28.562 1.00 36.75 72 PRO A C 1
ATOM 564 O O . PRO A 1 72 ? -13.175 -1.052 27.872 1.00 36.75 72 PRO A O 1
ATOM 567 N N . GLY A 1 73 ? -11.611 -2.025 29.182 1.00 41.62 73 GLY A N 1
ATOM 568 C CA . GLY A 1 73 ? -12.320 -3.242 29.592 1.00 41.62 73 GLY A CA 1
ATOM 569 C C . GLY A 1 73 ? -12.740 -4.216 28.489 1.00 41.62 73 GLY A C 1
ATOM 570 O O . GLY A 1 73 ? -13.839 -4.129 27.949 1.00 41.62 73 GLY A O 1
ATOM 571 N N . THR A 1 74 ? -11.940 -5.256 28.233 1.00 36.97 74 THR A N 1
ATOM 572 C CA . THR A 1 74 ? -12.456 -6.482 27.598 1.00 36.97 74 THR A CA 1
ATOM 573 C C . THR A 1 74 ? -11.957 -7.716 28.345 1.00 36.97 74 THR A C 1
ATOM 575 O O . THR A 1 74 ? -10.761 -7.922 28.525 1.00 36.97 74 THR A O 1
ATOM 578 N N . ARG A 1 75 ? -12.926 -8.502 28.822 1.00 34.03 75 ARG A N 1
ATOM 579 C CA . ARG A 1 75 ? -12.808 -9.731 29.618 1.00 34.03 75 ARG A CA 1
ATOM 580 C C . ARG A 1 75 ? -12.105 -10.830 28.806 1.00 34.03 75 ARG A C 1
ATOM 582 O O . ARG A 1 75 ? -12.490 -11.092 27.670 1.00 34.03 75 ARG A O 1
ATOM 589 N N . ALA A 1 76 ? -11.074 -11.448 29.382 1.00 37.47 76 ALA A N 1
ATOM 590 C CA . ALA A 1 76 ? -10.253 -12.468 28.728 1.00 37.47 76 ALA A CA 1
ATOM 591 C C . ALA A 1 76 ? -10.995 -13.814 28.582 1.00 37.47 76 ALA A C 1
ATOM 593 O O . ALA A 1 76 ? -11.605 -14.298 29.534 1.00 37.47 76 ALA A O 1
ATOM 594 N N . HIS A 1 77 ? -10.914 -14.421 27.393 1.00 34.75 77 HIS A N 1
ATOM 595 C CA . HIS A 1 77 ? -11.286 -15.818 27.141 1.00 34.75 77 HIS A CA 1
ATOM 596 C C . HIS A 1 77 ? -10.150 -16.763 27.591 1.00 34.75 77 HIS A C 1
ATOM 598 O O . HIS A 1 77 ? -8.980 -16.436 27.361 1.00 34.75 77 HIS A O 1
ATOM 604 N N . PRO A 1 78 ? -10.451 -17.939 28.176 1.00 37.91 78 PRO A N 1
ATOM 605 C CA . PRO A 1 78 ? -9.432 -18.889 28.612 1.00 37.91 78 PRO A CA 1
ATOM 606 C C . PRO A 1 78 ? -8.894 -19.644 27.388 1.00 37.91 78 PRO A C 1
ATOM 608 O O . PRO A 1 78 ? -9.619 -20.399 26.746 1.00 37.91 78 PRO A O 1
ATOM 611 N N . GLY A 1 79 ? -7.641 -19.378 27.018 1.00 43.75 79 GLY A N 1
ATOM 612 C CA . GLY A 1 79 ? -6.971 -19.953 25.841 1.00 43.75 79 GLY A CA 1
ATOM 613 C C . GLY A 1 79 ? -6.174 -18.940 25.011 1.00 43.75 79 GLY A C 1
ATOM 614 O O . GLY A 1 79 ? -5.433 -19.325 24.111 1.00 43.75 79 GLY A O 1
ATOM 615 N N . GLY A 1 80 ? -6.299 -17.643 25.306 1.00 38.06 80 GLY A N 1
ATOM 616 C CA . GLY A 1 80 ? -5.461 -16.602 24.714 1.00 38.06 80 GLY A CA 1
ATOM 617 C C . GLY A 1 80 ? -4.142 -16.433 25.468 1.00 38.06 80 GLY A C 1
ATOM 618 O O . GLY A 1 80 ? -4.121 -16.475 26.696 1.00 38.06 80 GLY A O 1
ATOM 619 N N . HIS A 1 81 ? -3.056 -16.197 24.727 1.00 49.22 81 HIS A N 1
ATOM 620 C CA . HIS A 1 81 ? -1.814 -15.606 25.242 1.00 49.22 81 HIS A CA 1
ATOM 621 C C . HIS A 1 81 ? -2.135 -14.491 26.264 1.00 49.22 81 HIS A C 1
ATOM 623 O O . HIS A 1 81 ? -3.086 -13.736 26.024 1.00 49.22 81 HIS A O 1
ATOM 629 N N . PRO A 1 82 ? -1.380 -14.359 27.373 1.00 44.41 82 PRO A N 1
ATOM 630 C CA . PRO A 1 82 ? -1.700 -13.404 28.431 1.00 44.41 82 PRO A CA 1
ATOM 631 C C . PRO A 1 82 ? -1.897 -11.985 27.872 1.00 44.41 82 PRO A C 1
ATOM 633 O O . PRO A 1 82 ? -1.144 -11.570 26.979 1.00 44.41 82 PRO A O 1
ATOM 636 N N . PRO A 1 83 ? -2.898 -11.227 28.367 1.00 47.72 83 PRO A N 1
ATOM 637 C CA . PRO A 1 83 ? -3.018 -9.816 28.036 1.00 47.72 83 PRO A CA 1
ATOM 638 C C . PRO A 1 83 ? -1.721 -9.109 28.445 1.00 47.72 83 PRO A C 1
ATOM 640 O O . PRO A 1 83 ? -1.253 -9.245 29.574 1.00 47.72 83 PRO A O 1
ATOM 643 N N . ARG A 1 84 ? -1.109 -8.411 27.484 1.00 53.75 84 ARG A N 1
ATOM 644 C CA . ARG A 1 84 ? 0.167 -7.713 27.679 1.00 53.75 84 ARG A CA 1
ATOM 645 C C . ARG A 1 84 ? 0.036 -6.598 28.725 1.00 53.75 84 ARG A C 1
ATOM 647 O O . ARG A 1 84 ? -1.031 -5.981 28.801 1.00 53.75 84 ARG A O 1
ATOM 654 N N . PRO A 1 85 ? 1.100 -6.329 29.503 1.00 43.28 85 PRO A N 1
ATOM 655 C CA . PRO A 1 85 ? 1.070 -5.327 30.556 1.00 43.28 85 PRO A CA 1
ATOM 656 C C . PRO A 1 85 ? 0.786 -3.927 29.979 1.00 43.28 85 PRO A C 1
ATOM 658 O O . PRO A 1 85 ? 1.336 -3.559 28.936 1.00 43.28 85 PRO A O 1
ATOM 661 N N . PRO A 1 86 ? -0.080 -3.133 30.630 1.00 38.16 86 PRO A N 1
ATOM 662 C CA . PRO A 1 86 ? -0.343 -1.758 30.227 1.00 38.16 86 PRO A CA 1
ATOM 663 C C . PRO A 1 86 ? 0.896 -0.898 30.511 1.00 38.16 86 PRO A C 1
ATOM 665 O O . PRO A 1 86 ? 1.254 -0.702 31.667 1.00 38.16 86 PRO A O 1
ATOM 668 N N . GLY A 1 87 ? 1.555 -0.389 29.465 1.00 42.75 87 GLY A N 1
ATOM 669 C CA . GLY A 1 87 ? 2.661 0.570 29.616 1.00 42.75 87 GLY A CA 1
ATOM 670 C C . GLY A 1 87 ? 3.849 0.398 28.669 1.00 42.75 87 GLY A C 1
ATOM 671 O O . GLY A 1 87 ? 4.675 1.301 28.584 1.00 42.75 87 GLY A O 1
ATOM 672 N N . GLU A 1 88 ? 3.948 -0.701 27.918 1.00 44.12 88 GLU A N 1
ATOM 673 C CA . GLU A 1 88 ? 5.018 -0.850 26.923 1.00 44.12 88 GLU A CA 1
ATOM 674 C C . GLU A 1 88 ? 4.702 -0.048 25.651 1.00 44.12 88 GLU A C 1
ATOM 676 O O . GLU A 1 88 ? 3.759 -0.346 24.913 1.00 44.12 88 GLU A O 1
ATOM 681 N N . HIS A 1 89 ? 5.511 0.980 25.381 1.00 47.69 89 HIS A N 1
ATOM 682 C CA . HIS A 1 89 ? 5.497 1.720 24.121 1.00 47.69 89 HIS A CA 1
ATOM 683 C C . HIS A 1 89 ? 5.996 0.782 23.010 1.00 47.69 89 HIS A C 1
ATOM 685 O O . HIS A 1 89 ? 7.196 0.589 22.823 1.00 47.69 89 HIS A O 1
ATOM 691 N N . LEU A 1 90 ? 5.074 0.141 22.291 1.00 53.97 90 LEU A N 1
ATOM 692 C CA . LEU A 1 90 ? 5.435 -0.715 21.164 1.00 53.97 90 LEU A CA 1
ATOM 693 C C . LEU A 1 90 ? 5.999 0.154 20.033 1.00 53.97 90 LEU A C 1
ATOM 695 O O . LEU A 1 90 ? 5.256 0.858 19.349 1.00 53.97 90 LEU A O 1
ATOM 699 N N . ALA A 1 91 ? 7.313 0.086 19.818 1.00 63.62 91 ALA A N 1
ATOM 700 C CA . ALA A 1 91 ? 7.947 0.662 18.641 1.00 63.62 91 ALA A CA 1
ATOM 701 C C . ALA A 1 91 ? 7.518 -0.135 17.396 1.00 63.62 91 ALA A C 1
ATOM 703 O O . ALA A 1 91 ? 7.805 -1.326 17.270 1.00 63.62 91 ALA A O 1
ATOM 704 N N . GLY A 1 92 ? 6.791 0.515 16.485 1.00 74.88 92 GLY A N 1
ATOM 705 C CA . GLY A 1 92 ? 6.365 -0.061 15.211 1.00 74.88 92 GLY A CA 1
ATOM 706 C C . GLY A 1 92 ? 7.198 0.467 14.046 1.00 74.88 92 GLY A C 1
ATOM 707 O O . GLY A 1 92 ? 7.513 1.654 13.989 1.00 74.88 92 GLY A O 1
ATOM 708 N N . CYS A 1 93 ? 7.516 -0.394 13.080 1.00 81.12 93 CYS A N 1
ATOM 709 C CA . CYS A 1 93 ? 8.135 0.030 11.825 1.00 81.12 93 CYS A CA 1
ATOM 710 C C . CYS A 1 93 ? 7.057 0.404 10.800 1.00 81.12 93 CYS A C 1
ATOM 712 O O . CYS A 1 93 ? 6.077 -0.320 10.614 1.00 81.12 93 CYS A O 1
ATOM 714 N N . ILE A 1 94 ? 7.241 1.537 10.119 1.00 85.19 94 ILE A N 1
ATOM 715 C CA . ILE A 1 94 ? 6.355 2.0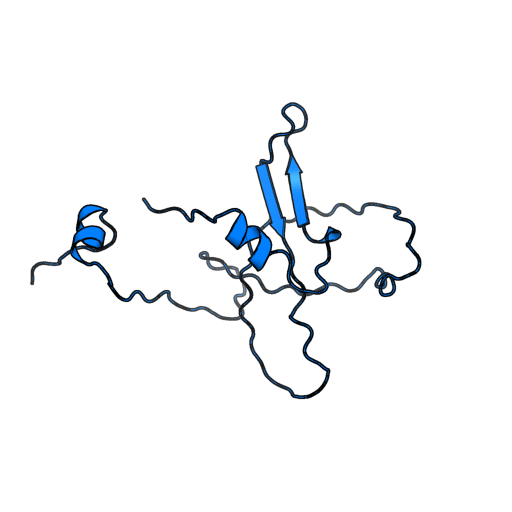05 9.051 1.00 85.19 94 ILE A CA 1
ATOM 716 C C . ILE A 1 94 ? 7.169 2.466 7.841 1.00 85.19 94 ILE A C 1
ATOM 718 O O . ILE A 1 94 ? 8.116 3.235 7.976 1.00 85.19 94 ILE A O 1
ATOM 722 N N . HIS A 1 95 ? 6.751 2.074 6.640 1.00 85.75 95 HIS A N 1
ATOM 723 C CA . HIS A 1 95 ? 7.318 2.593 5.392 1.00 85.75 95 HIS A CA 1
ATOM 724 C C . HIS A 1 95 ? 6.398 3.673 4.819 1.00 85.75 95 HIS A C 1
ATOM 726 O O . HIS A 1 95 ? 5.171 3.537 4.805 1.00 85.75 95 HIS A O 1
ATOM 732 N N . ARG A 1 96 ? 6.971 4.785 4.349 1.00 85.00 96 ARG A N 1
ATOM 733 C CA . ARG A 1 96 ? 6.220 5.893 3.740 1.00 85.00 96 ARG A CA 1
ATOM 734 C C . ARG A 1 96 ? 6.949 6.421 2.509 1.00 85.00 96 ARG A C 1
ATOM 736 O O . ARG A 1 96 ? 8.165 6.512 2.499 1.00 85.00 96 ARG A O 1
ATOM 743 N N . GLY A 1 97 ? 6.184 6.834 1.497 1.00 86.44 97 GLY A N 1
ATOM 744 C CA . GLY A 1 97 ? 6.705 7.546 0.322 1.00 86.44 97 GLY A CA 1
ATOM 745 C C . GLY A 1 97 ? 6.954 9.045 0.546 1.00 86.44 97 GLY A C 1
ATOM 746 O O . GLY A 1 97 ? 7.137 9.768 -0.424 1.00 86.44 97 GLY A O 1
ATOM 747 N N . ILE A 1 98 ? 6.900 9.517 1.797 1.00 88.19 98 ILE A N 1
ATOM 748 C CA . ILE A 1 98 ? 7.265 10.884 2.196 1.00 88.19 98 ILE A CA 1
ATOM 749 C C . ILE A 1 98 ? 8.362 10.798 3.253 1.00 88.19 98 ILE A C 1
ATOM 751 O O . ILE A 1 98 ? 8.352 9.864 4.060 1.00 88.19 98 ILE A O 1
ATOM 755 N N . VAL A 1 99 ? 9.268 11.774 3.268 1.00 85.56 99 VAL A N 1
ATOM 756 C CA . VAL A 1 99 ? 10.327 11.861 4.279 1.00 85.56 99 VAL A CA 1
ATOM 757 C C . VAL A 1 99 ? 9.702 12.246 5.622 1.00 85.56 99 VAL A C 1
ATOM 759 O O . VAL A 1 99 ? 8.965 13.225 5.713 1.00 85.56 99 VAL A O 1
ATOM 762 N N . LEU A 1 100 ? 9.957 11.434 6.648 1.00 89.12 100 LEU A N 1
ATOM 763 C CA . LEU A 1 100 ? 9.641 11.748 8.043 1.00 89.12 100 LEU A CA 1
ATOM 764 C C . LEU A 1 100 ? 10.843 12.456 8.695 1.00 89.12 100 LEU A C 1
ATOM 766 O O . LEU A 1 100 ? 11.947 12.305 8.178 1.00 89.12 100 LEU A O 1
ATOM 770 N N . PRO A 1 101 ? 10.672 13.181 9.818 1.00 91.69 101 PRO A N 1
ATOM 771 C CA . PRO A 1 101 ? 11.763 13.926 10.459 1.00 91.69 101 PRO A CA 1
ATOM 772 C C . PRO A 1 101 ? 13.005 13.087 10.804 1.00 91.69 101 PRO A C 1
ATOM 774 O O . PRO A 1 101 ? 14.118 13.597 10.749 1.00 91.69 101 PRO A O 1
ATOM 777 N N . THR A 1 102 ? 12.827 11.802 11.126 1.00 89.88 102 THR A N 1
ATOM 778 C CA . THR A 1 102 ? 13.908 10.889 11.535 1.00 89.88 102 THR A CA 1
ATOM 779 C C . THR A 1 102 ? 13.739 9.502 10.892 1.00 89.88 102 THR A C 1
ATOM 781 O O . THR A 1 102 ? 13.242 8.567 11.523 1.00 89.88 102 THR A O 1
ATOM 784 N N . PRO A 1 103 ? 14.091 9.329 9.602 1.00 88.69 103 PRO A N 1
ATOM 785 C CA . PRO A 1 103 ? 13.982 8.032 8.947 1.00 88.69 103 PRO A CA 1
ATOM 786 C C . PRO A 1 103 ? 15.098 7.093 9.424 1.00 88.69 103 PRO A C 1
ATOM 788 O O . PRO A 1 103 ? 16.263 7.475 9.454 1.00 88.69 103 PRO A O 1
ATOM 791 N N . ILE A 1 104 ? 14.754 5.840 9.733 1.00 91.94 104 ILE A N 1
ATOM 792 C CA . ILE A 1 104 ? 15.751 4.794 10.034 1.00 91.94 104 ILE A CA 1
ATOM 793 C C . ILE A 1 104 ? 16.552 4.449 8.770 1.00 91.94 104 ILE A C 1
ATOM 795 O O . ILE A 1 104 ? 17.763 4.266 8.817 1.00 91.94 104 ILE A O 1
ATOM 799 N N . THR A 1 105 ? 15.867 4.351 7.628 1.00 91.00 105 THR A N 1
ATOM 800 C CA . THR A 1 105 ? 16.468 4.059 6.323 1.00 91.00 105 THR A CA 1
ATOM 801 C C . THR A 1 105 ? 15.631 4.659 5.194 1.00 91.00 105 THR A C 1
ATOM 803 O O . THR A 1 105 ? 14.446 4.957 5.372 1.00 91.00 105 THR A O 1
ATOM 806 N N . THR A 1 106 ? 16.242 4.834 4.021 1.00 89.88 106 THR A N 1
ATOM 807 C CA . THR A 1 106 ? 15.560 5.231 2.785 1.00 89.88 106 THR A CA 1
ATOM 808 C C . THR A 1 106 ? 15.974 4.301 1.648 1.00 89.88 106 THR A C 1
ATOM 810 O O . THR A 1 106 ? 17.119 3.863 1.569 1.00 89.88 106 THR A O 1
ATOM 813 N N . CYS A 1 107 ? 15.041 3.984 0.755 1.00 91.25 107 CYS A N 1
ATOM 814 C CA . CYS A 1 107 ? 15.296 3.138 -0.406 1.00 91.25 107 CYS A CA 1
ATOM 815 C C . CYS A 1 107 ? 14.528 3.656 -1.626 1.00 91.25 107 CYS A C 1
ATOM 817 O O . CYS A 1 107 ? 13.491 4.312 -1.494 1.00 91.25 107 CYS A O 1
ATOM 819 N N . ARG A 1 108 ? 15.023 3.354 -2.831 1.00 93.62 108 ARG A N 1
ATOM 820 C CA . ARG A 1 108 ? 14.384 3.741 -4.098 1.00 93.62 108 ARG A CA 1
ATOM 821 C C . ARG A 1 108 ? 13.671 2.550 -4.726 1.00 93.62 108 ARG A C 1
ATOM 823 O O . ARG A 1 108 ? 14.220 1.453 -4.768 1.00 93.62 108 ARG A O 1
ATOM 830 N N . TYR A 1 109 ? 12.474 2.787 -5.261 1.00 93.31 109 TYR A N 1
ATOM 831 C CA . TYR A 1 109 ? 11.800 1.808 -6.110 1.00 93.31 109 TYR A CA 1
ATOM 832 C C . TYR A 1 109 ? 12.539 1.683 -7.443 1.00 93.31 109 TYR A C 1
ATOM 834 O O . TYR A 1 109 ? 12.780 2.681 -8.123 1.00 93.31 109 TYR A O 1
ATOM 842 N N . TRP A 1 110 ? 12.858 0.448 -7.819 1.00 94.50 110 TRP A N 1
ATOM 843 C CA . TRP A 1 110 ? 13.373 0.093 -9.136 1.00 94.50 110 TRP A CA 1
ATOM 844 C C . TRP A 1 110 ? 12.311 -0.697 -9.895 1.00 94.50 110 TRP A C 1
ATOM 846 O O . TRP A 1 110 ? 11.584 -1.502 -9.311 1.00 94.50 110 TRP A O 1
ATOM 856 N N . HIS A 1 111 ? 12.219 -0.472 -11.204 1.00 94.06 111 HIS A N 1
ATOM 857 C CA . HIS A 1 111 ? 11.235 -1.125 -12.062 1.00 94.06 111 HIS A CA 1
ATOM 858 C C . HIS A 1 111 ? 11.931 -1.862 -13.206 1.00 94.06 111 HIS A C 1
ATOM 860 O O . HIS A 1 111 ? 12.814 -1.310 -13.858 1.00 94.06 111 HIS A O 1
ATOM 866 N N . ARG A 1 112 ? 11.490 -3.095 -13.482 1.00 93.88 112 ARG A N 1
ATOM 867 C CA . ARG A 1 112 ? 11.853 -3.853 -14.685 1.00 93.88 112 ARG A CA 1
ATOM 868 C C . ARG A 1 112 ? 10.642 -3.909 -15.610 1.00 93.88 112 ARG A C 1
ATOM 870 O O . ARG A 1 112 ? 9.615 -4.482 -15.251 1.00 93.88 112 ARG A O 1
ATOM 877 N N . SER A 1 113 ? 10.752 -3.315 -16.793 1.00 94.31 113 SER A N 1
ATOM 878 C CA . SER A 1 113 ? 9.664 -3.296 -17.774 1.00 94.31 113 SER A CA 1
ATOM 879 C C . SER A 1 113 ? 9.414 -4.694 -18.337 1.00 94.31 113 SER A C 1
ATOM 881 O O . SER A 1 113 ? 10.236 -5.215 -19.081 1.00 94.31 113 SER A O 1
ATOM 883 N N . LEU A 1 114 ? 8.272 -5.294 -17.998 1.00 95.44 114 LEU A N 1
ATOM 884 C CA . LEU A 1 114 ? 7.851 -6.589 -18.553 1.00 95.44 114 LEU A CA 1
ATOM 885 C C . LEU A 1 114 ? 7.024 -6.432 -19.837 1.00 95.44 114 LEU A C 1
ATOM 887 O O . LEU A 1 114 ? 7.112 -7.256 -20.737 1.00 95.44 114 LEU A O 1
ATOM 891 N N . ASN A 1 115 ? 6.232 -5.359 -19.935 1.00 95.88 115 ASN A N 1
ATOM 892 C CA . ASN A 1 115 ? 5.432 -5.035 -21.117 1.00 95.88 115 ASN A CA 1
ATOM 893 C C . ASN A 1 115 ? 5.615 -3.552 -21.488 1.00 95.88 115 ASN A C 1
ATOM 895 O O . ASN A 1 115 ? 4.785 -2.719 -21.116 1.00 95.88 115 ASN A O 1
ATOM 899 N N . PRO A 1 116 ? 6.703 -3.195 -22.191 1.00 93.25 116 PRO A N 1
ATOM 900 C CA . PRO A 1 116 ? 7.029 -1.799 -22.470 1.00 93.25 116 PRO A CA 1
ATOM 901 C C . PRO A 1 116 ? 5.959 -1.090 -23.311 1.00 93.25 116 PRO A C 1
ATOM 903 O O . PRO A 1 116 ? 5.667 0.069 -23.036 1.00 93.25 116 PRO A O 1
ATOM 906 N N . LYS A 1 117 ? 5.311 -1.783 -24.263 1.00 95.00 117 LYS A N 1
ATOM 907 C CA . LYS A 1 117 ? 4.235 -1.205 -25.091 1.00 95.00 117 LYS A CA 1
ATOM 908 C C . LYS A 1 117 ? 3.083 -0.695 -24.226 1.00 95.00 117 LYS A C 1
ATOM 910 O O . LYS A 1 117 ? 2.710 0.469 -24.325 1.00 95.00 117 LYS A O 1
ATOM 915 N N . LYS A 1 118 ? 2.582 -1.540 -23.318 1.00 95.69 118 LYS A N 1
ATOM 916 C CA . LYS A 1 118 ? 1.511 -1.157 -22.389 1.00 95.69 118 LYS A CA 1
ATOM 917 C C . LYS A 1 118 ? 1.951 -0.049 -21.439 1.00 95.69 118 LYS A C 1
ATOM 919 O O . LYS A 1 118 ? 1.166 0.844 -21.160 1.00 95.69 118 LYS A O 1
ATOM 924 N N . LEU A 1 119 ? 3.185 -0.106 -20.933 1.00 94.75 119 LEU A N 1
ATOM 925 C CA . LEU A 1 119 ? 3.700 0.899 -19.998 1.0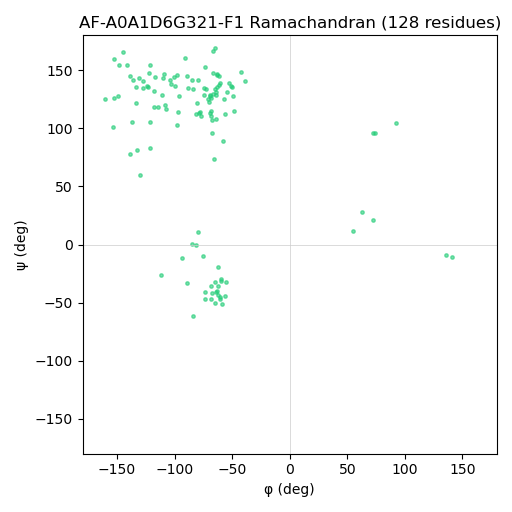0 94.75 119 LEU A CA 1
ATOM 926 C C . LEU A 1 119 ? 3.821 2.290 -20.635 1.00 94.75 119 LEU A C 1
ATOM 928 O O . LEU A 1 119 ? 3.625 3.280 -19.934 1.00 94.75 119 LEU A O 1
ATOM 932 N N . ILE A 1 120 ? 4.118 2.369 -21.933 1.00 94.31 120 ILE A N 1
ATOM 933 C CA . ILE A 1 120 ? 4.143 3.631 -22.683 1.00 94.31 120 ILE A CA 1
ATOM 934 C C . ILE A 1 120 ? 2.723 4.136 -22.943 1.00 94.31 120 ILE A C 1
ATOM 936 O O . ILE A 1 120 ? 2.441 5.297 -22.661 1.00 94.31 120 ILE A O 1
ATOM 940 N N . ASP A 1 121 ? 1.826 3.259 -23.400 1.00 94.69 121 ASP A N 1
ATOM 941 C CA . ASP A 1 121 ? 0.424 3.586 -23.698 1.00 94.69 121 ASP A CA 1
ATOM 942 C C . ASP A 1 121 ? -0.311 4.191 -22.487 1.00 94.69 121 ASP A C 1
ATOM 944 O O . ASP A 1 121 ? -0.946 5.237 -22.577 1.00 94.69 121 ASP A O 1
ATOM 948 N N . VAL A 1 122 ? -0.122 3.609 -21.296 1.00 94.31 122 VAL A N 1
ATOM 949 C CA . VAL A 1 122 ? -0.712 4.133 -20.047 1.00 94.31 122 VAL A CA 1
ATOM 950 C C . VAL A 1 122 ? 0.075 5.299 -19.426 1.00 94.31 122 VAL A C 1
ATOM 952 O O . VAL A 1 122 ? -0.291 5.789 -18.354 1.00 94.31 122 VAL A O 1
ATOM 955 N N . GLY A 1 123 ? 1.184 5.722 -20.044 1.00 92.69 123 GLY A N 1
ATOM 956 C CA . GLY A 1 123 ? 2.026 6.829 -19.584 1.00 92.69 123 GLY A CA 1
ATOM 957 C C . GLY A 1 123 ? 2.864 6.546 -18.329 1.00 92.69 123 GLY A C 1
ATOM 958 O O . GLY A 1 123 ? 3.273 7.485 -17.646 1.00 92.69 123 GLY A O 1
ATOM 959 N N . PHE A 1 124 ? 3.117 5.276 -17.990 1.00 93.25 124 PHE A N 1
ATOM 960 C CA . PHE A 1 124 ? 4.011 4.893 -16.884 1.00 93.25 124 PHE A CA 1
ATOM 961 C C . PHE A 1 124 ? 5.486 5.107 -17.243 1.00 93.25 124 PHE A C 1
ATOM 963 O O . PHE A 1 124 ? 6.273 5.584 -16.428 1.00 93.25 124 PHE A O 1
ATOM 970 N N . SER A 1 125 ? 5.862 4.762 -18.472 1.00 91.50 125 SER A N 1
ATOM 971 C CA . SER A 1 125 ? 7.206 4.960 -19.016 1.00 91.50 125 SER A CA 1
ATOM 972 C C . SER A 1 125 ? 7.135 5.822 -20.270 1.00 91.50 125 SER A C 1
ATOM 974 O O . SER A 1 125 ? 6.112 5.863 -20.944 1.00 91.50 125 SER A O 1
ATOM 976 N N . ARG A 1 126 ? 8.222 6.524 -20.590 1.00 89.69 126 ARG A N 1
ATOM 977 C CA . ARG A 1 126 ? 8.323 7.349 -21.797 1.00 89.69 126 ARG A CA 1
ATOM 978 C C . ARG A 1 126 ? 9.572 6.954 -22.563 1.00 89.69 126 ARG A C 1
ATOM 980 O O . ARG A 1 126 ? 10.606 6.69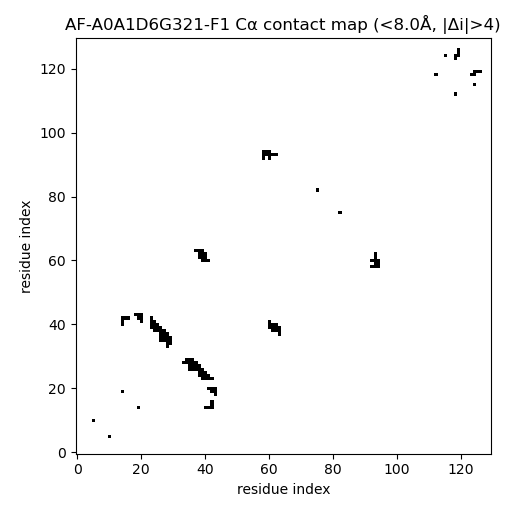5 -21.952 1.00 89.69 126 ARG A O 1
ATOM 987 N N . LEU A 1 127 ? 9.465 6.917 -23.886 1.00 87.38 127 LEU A N 1
ATOM 988 C CA . LEU A 1 127 ? 10.640 6.856 -24.744 1.00 87.38 127 LEU A CA 1
ATOM 989 C C . LEU A 1 127 ? 11.210 8.267 -24.818 1.00 87.38 127 LEU A C 1
ATOM 991 O O . LEU A 1 127 ? 10.561 9.176 -25.331 1.00 87.38 127 LEU A O 1
ATOM 995 N N . VAL A 1 128 ? 12.396 8.452 -24.255 1.00 81.50 128 VAL A N 1
ATOM 996 C CA . VAL A 1 128 ? 13.165 9.676 -24.462 1.00 81.50 128 VAL A CA 1
ATOM 997 C C . VAL A 1 128 ? 13.853 9.508 -25.813 1.00 81.50 128 VAL A C 1
ATOM 999 O O . VAL A 1 128 ? 14.545 8.511 -26.019 1.00 81.50 128 VAL A O 1
ATOM 1002 N N . ARG A 1 129 ? 13.610 10.420 -26.759 1.00 76.25 129 ARG A N 1
ATOM 1003 C CA . ARG A 1 129 ? 14.434 10.483 -27.972 1.00 76.25 129 ARG A CA 1
ATOM 1004 C C . ARG A 1 129 ? 15.819 10.983 -27.561 1.00 76.25 129 ARG A C 1
ATOM 1006 O O . ARG A 1 129 ? 15.896 11.982 -26.850 1.00 76.25 129 ARG A O 1
ATOM 1013 N N . ALA A 1 130 ? 16.848 10.239 -27.953 1.00 61.91 130 ALA A N 1
ATOM 1014 C CA . ALA A 1 130 ? 18.235 10.685 -27.891 1.00 61.91 130 ALA A CA 1
ATOM 1015 C C . ALA A 1 130 ? 18.523 11.638 -29.054 1.00 61.91 130 ALA A C 1
ATOM 1017 O O . ALA A 1 130 ? 17.874 11.456 -30.114 1.00 61.91 130 ALA A O 1
#

Solvent-accessible surface area (backbone atoms only — not comparable to full-atom values): 9549 Å² total; per-residue (Å²): 138,90,75,92,80,81,48,75,66,55,50,50,55,74,65,53,51,90,89,48,55,72,86,38,55,47,70,45,54,42,87,84,82,58,46,78,77,48,57,29,54,54,68,70,78,78,84,65,71,98,71,82,84,86,73,94,72,93,59,93,36,57,59,76,84,90,76,96,74,93,79,86,87,81,87,83,66,97,86,62,80,79,84,76,75,93,81,73,82,78,87,76,78,72,63,68,100,61,91,60,100,80,64,94,73,87,86,81,92,81,85,80,82,86,54,60,70,61,33,39,75,74,63,76,45,76,88,78,83,128

Mean predicted aligned error: 13.82 Å

Foldseek 3Di:
DDDDDADPVNCCVLQDDPPFDPVQWDFDADPPPRHTDDIWHDGDDPDDPPDDDDDPDDRETDDDDDDDDDDDDDDDDPPDDDDDDPDDPDDDDYDDPDDDPDDPDDDDDDDDDPDVVVCVVVPVDHDDDD

pLDDT: mean 72.92, std 24.48, range [29.77, 96.56]

Sequence (130 aa):
MFRFNYSPAFLRWALKPPSFFRAWHIGVRAKESKKLVAFISGVPPASAPATTSSACRDQLSLRPQEAPIQAPGTRAHPGGHPPRPPGEHLAGCIHRGIVLPTPITTCRYWHRSLNPKKLIDVGFSRLVRA

Radius of gyration: 20.06 Å; Cα contacts (8 Å, |Δi|>4): 71; chains: 1; bounding box: 44×34×58 Å

InterPro domains:
  IPR000903 Glycylpeptide N-tetradecanoyltransferase [PTHR11377] (1-44)
  IPR016181 Acyl-CoA N-acyltransferase [SSF55729] (1-45)
  IPR022676 Glycylpeptide N-tetradecanoyltransferase, N-terminal [PF01233] (1-44)